Protein AF-A0A392R176-F1 (afdb_monomer_lite)

Structure (mmCIF, N/CA/C/O backbone):
data_AF-A0A392R176-F1
#
_entry.id   AF-A0A392R176-F1
#
loop_
_atom_si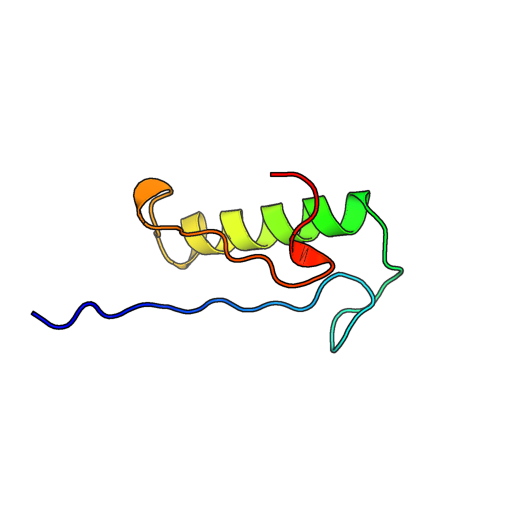te.group_PDB
_atom_site.id
_atom_site.type_symbol
_atom_site.label_atom_id
_atom_site.label_alt_id
_atom_site.label_comp_id
_atom_site.label_asym_id
_atom_site.label_entity_id
_atom_site.label_seq_id
_atom_site.pdbx_PDB_ins_code
_atom_site.Cartn_x
_atom_site.Cartn_y
_atom_site.Cartn_z
_atom_site.occupancy
_atom_site.B_iso_or_equiv
_atom_site.auth_seq_id
_atom_site.auth_comp_id
_atom_site.auth_asym_id
_atom_site.auth_atom_id
_atom_site.pdbx_PDB_model_num
ATOM 1 N N . MET A 1 1 ? -29.176 -11.316 8.306 1.00 40.53 1 MET A N 1
ATOM 2 C CA . MET A 1 1 ? -28.103 -10.310 8.426 1.00 40.53 1 MET A CA 1
ATOM 3 C C . MET A 1 1 ? -27.093 -10.633 7.340 1.00 40.53 1 MET A C 1
ATOM 5 O O . MET A 1 1 ? -26.516 -11.709 7.391 1.00 40.53 1 MET A O 1
ATOM 9 N N . PHE A 1 2 ? -26.992 -9.812 6.297 1.00 47.28 2 PHE A N 1
ATOM 10 C CA . PHE A 1 2 ? -25.960 -9.980 5.272 1.00 47.28 2 PHE A CA 1
ATOM 11 C C . PHE A 1 2 ? -24.758 -9.148 5.715 1.00 47.28 2 PHE A C 1
ATOM 13 O O . PHE A 1 2 ? -24.890 -7.935 5.847 1.00 47.28 2 PHE A O 1
ATOM 20 N N . LEU A 1 3 ? -23.622 -9.788 5.997 1.00 52.50 3 LEU A N 1
ATOM 21 C CA . LEU A 1 3 ? -22.358 -9.071 6.153 1.00 52.50 3 LEU A CA 1
ATOM 22 C C . LEU A 1 3 ? -21.897 -8.653 4.755 1.00 52.50 3 LEU A C 1
ATOM 24 O O . LEU A 1 3 ? -21.490 -9.490 3.945 1.00 52.50 3 LEU A O 1
ATOM 28 N N . GLN A 1 4 ? -22.032 -7.368 4.453 1.00 61.19 4 GLN A N 1
ATOM 29 C CA . GLN A 1 4 ? -21.483 -6.781 3.242 1.00 61.19 4 GLN A CA 1
ATOM 30 C C . GLN A 1 4 ? -19.980 -6.598 3.471 1.00 61.19 4 GLN A C 1
ATOM 32 O O . GLN A 1 4 ? -19.582 -5.815 4.323 1.00 61.19 4 GLN A O 1
ATOM 37 N N . HIS A 1 5 ? -19.160 -7.374 2.763 1.00 68.88 5 HIS A N 1
ATOM 38 C CA . HIS A 1 5 ? -17.704 -7.278 2.847 1.00 68.88 5 HIS A CA 1
ATOM 39 C C . HIS A 1 5 ? -17.195 -6.470 1.655 1.00 68.88 5 HIS A C 1
ATOM 41 O O . HIS A 1 5 ? -17.478 -6.816 0.505 1.00 68.88 5 HIS A O 1
ATOM 47 N N . PHE A 1 6 ? -16.455 -5.400 1.929 1.00 76.62 6 PHE A N 1
ATOM 48 C CA . PHE A 1 6 ? -15.758 -4.620 0.914 1.00 76.62 6 PHE A CA 1
ATOM 49 C C . PHE A 1 6 ? -14.373 -5.229 0.674 1.00 76.62 6 PHE A C 1
ATOM 51 O O . PHE A 1 6 ? -13.642 -5.499 1.623 1.00 76.62 6 PHE A O 1
ATOM 58 N N . VAL A 1 7 ? -14.018 -5.479 -0.590 1.00 80.00 7 VAL A N 1
ATOM 59 C CA . VAL A 1 7 ? -12.707 -6.030 -0.962 1.00 80.00 7 VAL A CA 1
ATOM 60 C C . VAL A 1 7 ? -11.923 -4.952 -1.696 1.00 80.00 7 VAL A C 1
ATOM 62 O O . VAL A 1 7 ? -12.242 -4.629 -2.839 1.00 80.00 7 VAL A O 1
ATOM 65 N N . CYS A 1 8 ? -10.886 -4.423 -1.048 1.00 80.88 8 CYS A N 1
ATOM 66 C CA . CYS A 1 8 ? -9.930 -3.513 -1.669 1.00 80.88 8 CYS A CA 1
ATOM 67 C C . CYS A 1 8 ? -8.729 -4.314 -2.192 1.00 80.88 8 CYS A C 1
ATOM 69 O O . CYS A 1 8 ? -8.120 -5.086 -1.450 1.00 80.88 8 CYS A O 1
ATOM 71 N N . ARG A 1 9 ? -8.405 -4.164 -3.479 1.00 82.69 9 ARG A N 1
ATOM 72 C CA . ARG A 1 9 ? -7.242 -4.790 -4.121 1.00 82.69 9 ARG A CA 1
ATOM 73 C C . ARG A 1 9 ? -6.454 -3.710 -4.847 1.00 82.69 9 ARG A C 1
ATOM 75 O O . ARG A 1 9 ? -7.046 -2.888 -5.539 1.00 82.69 9 ARG A O 1
ATOM 82 N N . TYR A 1 10 ? -5.139 -3.759 -4.718 1.00 80.50 10 TYR A N 1
ATOM 83 C CA . TYR A 1 10 ? -4.219 -2.827 -5.352 1.00 80.50 10 TYR A CA 1
ATOM 84 C C . TYR A 1 10 ? -3.025 -3.578 -5.942 1.00 80.50 10 TYR A C 1
ATOM 86 O O . TYR A 1 10 ? -2.714 -4.696 -5.523 1.00 80.50 10 TYR A O 1
ATOM 94 N N . ASP A 1 11 ? -2.383 -2.960 -6.930 1.00 82.81 11 ASP A N 1
ATOM 95 C CA . ASP A 1 11 ? -1.157 -3.465 -7.537 1.00 82.81 11 ASP A CA 1
ATOM 96 C C . ASP A 1 11 ? 0.052 -2.838 -6.834 1.00 82.81 11 ASP A C 1
ATOM 98 O O . ASP A 1 11 ? 0.160 -1.612 -6.761 1.00 82.81 11 ASP A O 1
ATOM 102 N N . TYR A 1 12 ? 0.983 -3.669 -6.359 1.00 80.19 12 TYR A N 1
ATOM 103 C CA . TYR A 1 12 ? 2.252 -3.192 -5.808 1.00 80.19 12 TYR A CA 1
ATOM 104 C C . TYR A 1 12 ? 3.052 -2.395 -6.842 1.00 80.19 12 TYR A C 1
ATOM 106 O O . TYR A 1 12 ? 3.024 -2.688 -8.041 1.00 80.19 12 TYR A O 1
ATOM 114 N N . SER A 1 13 ? 3.840 -1.442 -6.363 1.00 82.94 13 SER A N 1
ATOM 115 C CA . SER A 1 13 ? 4.798 -0.664 -7.138 1.00 82.94 13 SER A CA 1
ATOM 116 C C . SER A 1 13 ? 5.635 -1.549 -8.073 1.00 82.94 13 SER A C 1
ATOM 118 O O . SER A 1 13 ? 6.370 -2.440 -7.638 1.00 82.94 13 SER A O 1
ATOM 120 N N . GLY A 1 14 ? 5.545 -1.289 -9.382 1.00 80.75 14 GLY A N 1
ATOM 121 C CA . GLY A 1 14 ? 6.247 -2.044 -10.426 1.00 80.75 14 GLY A CA 1
ATOM 122 C C . GLY A 1 14 ? 5.548 -3.318 -10.923 1.00 80.75 14 GLY A C 1
ATOM 123 O O . GLY A 1 14 ? 6.143 -4.047 -11.719 1.00 80.75 14 GLY A O 1
ATOM 124 N N . TYR A 1 15 ? 4.312 -3.588 -10.493 1.00 80.31 15 TYR A N 1
ATOM 125 C CA . TYR A 1 15 ? 3.454 -4.663 -11.002 1.00 80.31 15 TYR A CA 1
ATOM 126 C C . TYR A 1 15 ? 2.154 -4.112 -11.599 1.00 80.31 15 TYR A C 1
ATOM 128 O O . TYR A 1 15 ? 1.673 -3.054 -11.208 1.00 80.31 15 TYR A O 1
ATOM 136 N N . GLY A 1 16 ? 1.554 -4.866 -12.527 1.00 83.88 16 GLY A N 1
ATOM 137 C CA . GLY A 1 16 ? 0.232 -4.550 -13.073 1.00 83.88 16 GLY A CA 1
ATOM 138 C C . GLY A 1 16 ? 0.178 -3.167 -13.725 1.00 83.88 16 GLY A C 1
ATOM 139 O O . GLY A 1 16 ? 0.942 -2.890 -14.652 1.00 83.88 16 GLY A O 1
ATOM 140 N N . ALA A 1 17 ? -0.736 -2.317 -13.252 1.00 83.44 17 ALA A N 1
ATOM 141 C CA . ALA A 1 17 ? -0.856 -0.928 -13.703 1.00 83.44 17 ALA A CA 1
ATOM 142 C C . ALA A 1 17 ? 0.077 0.051 -12.959 1.00 83.44 17 ALA A C 1
ATOM 144 O O . ALA A 1 17 ? 0.226 1.197 -13.388 1.00 83.44 17 ALA A O 1
ATOM 145 N N . SER A 1 18 ? 0.714 -0.382 -11.868 1.00 83.19 18 SER A N 1
ATOM 146 C CA . SER A 1 18 ? 1.582 0.452 -11.036 1.00 83.19 18 SER A CA 1
ATOM 147 C C . SER A 1 18 ? 2.983 0.573 -11.641 1.00 83.19 18 SER A C 1
ATOM 149 O O . SER A 1 18 ? 3.697 -0.408 -11.855 1.00 83.19 18 SER A O 1
ATOM 151 N N . THR A 1 19 ? 3.412 1.808 -11.905 1.00 80.75 19 THR A N 1
ATOM 152 C CA . THR A 1 19 ? 4.762 2.105 -12.410 1.00 80.75 19 THR A CA 1
ATOM 153 C C . THR A 1 19 ? 5.814 2.051 -11.298 1.00 80.75 19 THR A C 1
ATOM 155 O O . THR A 1 19 ? 5.481 2.140 -10.122 1.00 80.75 19 THR A O 1
ATOM 158 N N . GLY A 1 20 ? 7.098 1.969 -11.657 1.00 82.19 20 GLY A N 1
ATOM 159 C CA . GLY A 1 20 ? 8.213 1.988 -10.703 1.00 82.19 20 GLY A CA 1
ATOM 160 C C . 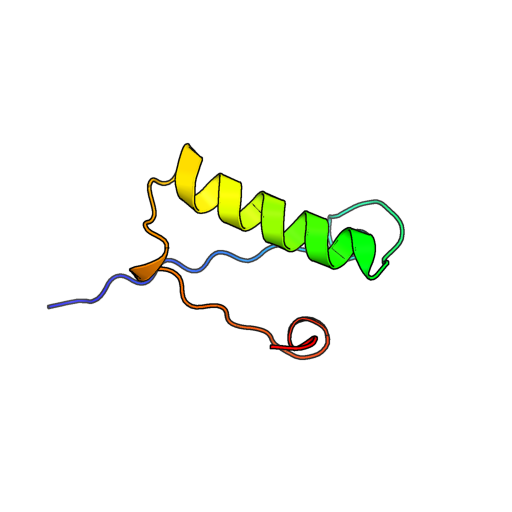GLY A 1 20 ? 9.003 0.682 -10.689 1.00 82.19 20 GLY A C 1
ATOM 161 O O . GLY A 1 20 ? 8.852 -0.158 -11.576 1.00 82.19 20 GLY A O 1
ATOM 162 N N . LYS A 1 21 ? 9.888 0.527 -9.700 1.00 81.19 21 LYS A N 1
ATOM 163 C CA . LYS A 1 21 ? 10.673 -0.696 -9.495 1.00 81.19 21 LYS A CA 1
ATOM 164 C C . LYS A 1 21 ? 10.224 -1.357 -8.191 1.00 81.19 21 LYS A C 1
ATOM 166 O O . LYS A 1 21 ? 10.246 -0.674 -7.168 1.00 81.19 21 LYS A O 1
ATOM 171 N N . PRO A 1 22 ? 9.883 -2.656 -8.199 1.00 79.31 22 PRO A N 1
ATOM 172 C CA . PRO A 1 22 ? 9.485 -3.340 -6.980 1.00 79.31 22 PRO A CA 1
ATOM 173 C C . PRO A 1 22 ? 10.649 -3.368 -5.987 1.00 79.31 22 PRO A C 1
ATOM 175 O O . PRO A 1 22 ? 11.785 -3.707 -6.338 1.00 79.31 22 PRO A O 1
ATOM 178 N N . SER A 1 23 ? 10.363 -2.985 -4.747 1.00 83.56 23 SER A N 1
ATOM 179 C CA . SER A 1 23 ? 11.304 -2.993 -3.630 1.00 83.56 23 SER A CA 1
ATOM 180 C C . SER A 1 23 ? 10.547 -3.194 -2.322 1.00 83.56 23 SER A C 1
ATOM 182 O O . SER A 1 23 ? 9.367 -2.866 -2.246 1.00 83.56 23 SER A O 1
ATOM 184 N N . GLU A 1 24 ? 11.223 -3.696 -1.291 1.00 82.31 24 GLU A N 1
ATOM 185 C CA . GLU A 1 24 ? 10.616 -3.899 0.030 1.00 82.31 24 GLU A CA 1
ATOM 186 C C . GLU A 1 24 ? 10.056 -2.589 0.608 1.00 82.31 24 GLU A C 1
ATOM 188 O O . GLU A 1 24 ? 8.915 -2.538 1.055 1.00 82.31 24 GLU A O 1
ATOM 193 N N . SER A 1 25 ? 10.819 -1.497 0.497 1.00 85.12 25 SER A N 1
ATOM 194 C CA . SER A 1 25 ? 10.372 -0.161 0.901 1.00 85.12 25 SER A CA 1
ATOM 195 C C . SER A 1 25 ? 9.135 0.307 0.139 1.00 85.12 25 SER A C 1
ATOM 197 O O . SER A 1 25 ? 8.270 0.950 0.722 1.00 85.12 25 SER A O 1
ATOM 199 N N . SER A 1 26 ? 9.039 -0.018 -1.154 1.00 82.88 26 SER A N 1
ATOM 200 C CA . SER A 1 26 ? 7.857 0.323 -1.949 1.00 82.88 26 SER A CA 1
ATOM 201 C C . SER A 1 26 ? 6.645 -0.487 -1.502 1.00 82.88 26 SER A C 1
ATOM 203 O O . SER A 1 26 ? 5.575 0.082 -1.371 1.00 82.88 26 SER A O 1
ATOM 205 N N . THR A 1 27 ? 6.818 -1.770 -1.175 1.00 83.44 27 THR A N 1
ATOM 206 C CA . THR A 1 27 ? 5.738 -2.612 -0.644 1.00 83.44 27 THR A CA 1
ATOM 207 C C . THR A 1 27 ? 5.150 -2.045 0.648 1.00 83.44 27 THR A C 1
ATOM 209 O O . THR A 1 27 ? 3.928 -1.985 0.769 1.00 83.44 27 THR A O 1
ATOM 212 N N . TYR A 1 28 ? 5.987 -1.613 1.601 1.00 84.94 28 TYR A N 1
ATOM 213 C CA . TYR A 1 28 ? 5.496 -0.987 2.837 1.00 84.94 28 TYR A CA 1
ATOM 214 C C . TYR A 1 28 ? 4.756 0.324 2.551 1.00 84.94 28 TYR A C 1
ATOM 216 O O . TYR A 1 28 ? 3.654 0.513 3.056 1.00 84.94 28 TYR A O 1
ATOM 224 N N . ALA A 1 29 ? 5.306 1.175 1.680 1.00 86.94 29 ALA A N 1
ATOM 225 C CA . ALA A 1 29 ? 4.655 2.425 1.288 1.00 86.94 29 ALA A CA 1
ATOM 226 C C . ALA A 1 29 ? 3.306 2.191 0.582 1.00 86.94 29 ALA A C 1
ATOM 228 O O . ALA A 1 29 ? 2.347 2.916 0.830 1.00 86.94 29 ALA A O 1
ATOM 229 N N . ASP A 1 30 ? 3.205 1.160 -0.263 1.00 86.50 30 ASP A N 1
ATOM 230 C CA . ASP A 1 30 ? 1.954 0.797 -0.933 1.00 86.50 30 ASP A CA 1
ATOM 231 C C . ASP A 1 30 ? 0.892 0.328 0.084 1.00 86.50 30 ASP A C 1
ATOM 233 O O . ASP A 1 30 ? -0.284 0.659 -0.052 1.00 86.50 30 ASP A O 1
ATOM 237 N N . ILE A 1 31 ? 1.295 -0.433 1.114 1.00 87.06 31 ILE A N 1
ATOM 238 C CA . ILE A 1 31 ? 0.401 -0.870 2.203 1.00 87.06 31 ILE A CA 1
ATOM 239 C C . ILE A 1 31 ? -0.097 0.337 3.007 1.00 87.06 31 ILE A C 1
ATOM 241 O O . ILE A 1 31 ? -1.301 0.451 3.242 1.00 87.06 31 ILE A O 1
ATOM 245 N N . GLU A 1 32 ? 0.806 1.236 3.405 1.00 88.75 32 GLU A N 1
ATOM 246 C CA . GLU A 1 32 ? 0.469 2.447 4.163 1.00 88.75 32 GLU A CA 1
ATOM 247 C C . GLU A 1 32 ? -0.502 3.341 3.387 1.00 88.75 32 GLU A C 1
ATOM 249 O O . GLU A 1 32 ? -1.535 3.731 3.925 1.00 88.75 32 GLU A O 1
ATOM 254 N N . ALA A 1 33 ? -0.245 3.578 2.099 1.00 88.75 33 ALA A N 1
ATOM 255 C CA . ALA A 1 33 ? -1.104 4.416 1.263 1.00 88.75 33 ALA A CA 1
ATOM 256 C C . ALA A 1 33 ? -2.540 3.875 1.152 1.00 88.75 33 ALA A C 1
ATOM 258 O O . ALA A 1 33 ? -3.507 4.638 1.142 1.00 88.75 33 ALA A O 1
ATOM 259 N N .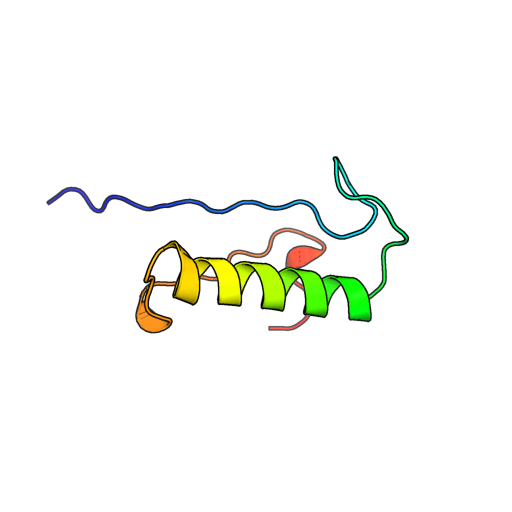 ILE A 1 34 ? -2.703 2.552 1.077 1.00 88.50 34 ILE A N 1
ATOM 260 C CA . ILE A 1 34 ? -4.027 1.921 1.019 1.00 88.50 34 ILE A CA 1
ATOM 261 C C . ILE A 1 34 ? -4.724 1.987 2.370 1.00 88.50 34 ILE A C 1
ATOM 263 O O . ILE A 1 34 ? -5.925 2.252 2.414 1.00 88.50 34 ILE A O 1
ATOM 267 N N . TYR A 1 35 ? -3.990 1.772 3.459 1.00 87.19 35 TYR A N 1
ATOM 268 C CA . TYR A 1 35 ? -4.535 1.897 4.803 1.00 87.19 35 TYR A CA 1
ATOM 269 C C . TYR A 1 35 ? -5.029 3.325 5.075 1.00 87.19 35 TYR A C 1
ATOM 271 O O . TYR A 1 35 ? -6.185 3.505 5.457 1.00 87.19 35 TYR A O 1
ATOM 279 N N . GLU A 1 36 ? -4.213 4.337 4.771 1.00 89.44 36 GLU A N 1
ATOM 280 C CA . GLU A 1 36 ? -4.607 5.745 4.887 1.00 89.44 36 GLU A CA 1
ATOM 281 C C . GLU A 1 36 ? -5.823 6.065 4.014 1.00 89.44 36 GLU A C 1
ATOM 283 O 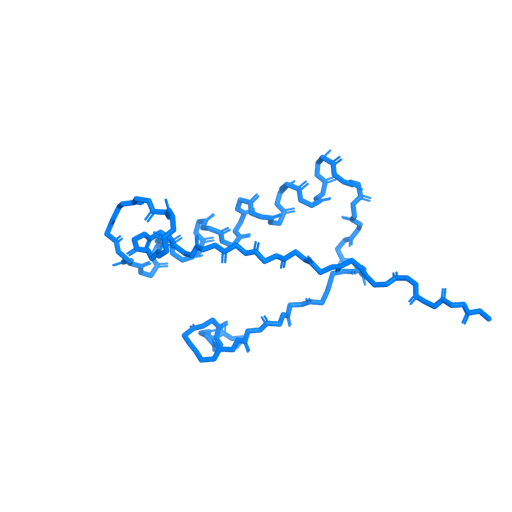O . GLU A 1 36 ? -6.734 6.756 4.459 1.00 89.44 36 GLU A O 1
ATOM 288 N N . CYS A 1 37 ? -5.892 5.538 2.788 1.00 88.50 37 CYS A N 1
ATOM 289 C CA . CYS A 1 37 ? -7.052 5.723 1.916 1.00 88.50 37 CYS A CA 1
ATOM 290 C C . CYS A 1 37 ? -8.331 5.121 2.523 1.00 88.50 37 CYS A C 1
ATOM 292 O O . CYS A 1 37 ? -9.383 5.760 2.502 1.00 88.50 37 CYS A O 1
ATOM 294 N N . LEU A 1 38 ? -8.254 3.914 3.092 1.00 88.12 38 LEU A N 1
ATOM 295 C CA . LEU A 1 38 ? -9.393 3.264 3.749 1.00 88.12 38 LEU A CA 1
ATOM 296 C C . LEU A 1 38 ? -9.886 4.059 4.963 1.00 88.12 38 LEU A C 1
ATOM 298 O O . LEU A 1 38 ? -11.095 4.208 5.142 1.00 88.12 38 LEU A O 1
ATOM 302 N N . GLU A 1 39 ? -8.971 4.607 5.758 1.00 89.19 39 GLU A N 1
ATOM 303 C CA . GLU A 1 39 ? -9.314 5.420 6.926 1.00 89.19 39 GLU A CA 1
ATOM 304 C C . GLU A 1 39 ? -9.879 6.793 6.523 1.00 89.19 39 GLU A C 1
ATOM 306 O O . GLU A 1 39 ? -10.934 7.202 7.007 1.00 89.19 39 GLU A O 1
ATOM 311 N N . THR A 1 40 ? -9.212 7.503 5.610 1.00 90.50 40 THR A N 1
ATOM 312 C CA . THR A 1 40 ? -9.515 8.912 5.300 1.00 90.50 40 THR A CA 1
ATOM 313 C C . THR A 1 40 ? -10.650 9.093 4.296 1.00 90.50 40 THR A C 1
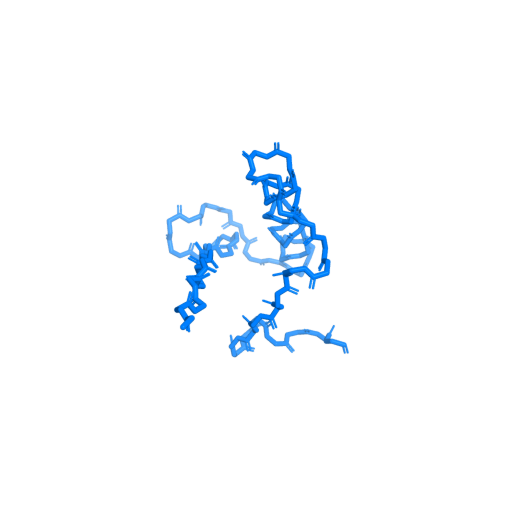ATOM 315 O O . THR A 1 40 ? -11.525 9.931 4.512 1.00 90.50 40 THR A O 1
ATOM 318 N N . GLU A 1 41 ? -10.671 8.307 3.218 1.00 90.38 41 GLU A N 1
ATOM 319 C CA . GLU A 1 41 ? -11.650 8.448 2.131 1.00 90.38 41 GLU A CA 1
ATOM 320 C C . GLU A 1 41 ? -12.897 7.591 2.372 1.00 90.38 41 GLU A C 1
ATOM 322 O O . GLU A 1 41 ? -14.009 7.981 2.011 1.00 90.38 41 GLU A O 1
ATOM 327 N N . TYR A 1 42 ? -12.723 6.419 2.994 1.00 86.56 42 TYR A N 1
ATOM 328 C CA . TYR A 1 42 ? -13.810 5.461 3.217 1.00 86.56 42 TYR A CA 1
ATOM 329 C C . TYR A 1 42 ? -14.283 5.386 4.673 1.00 86.56 42 TYR A C 1
ATOM 331 O O . TYR A 1 42 ? -15.318 4.767 4.928 1.00 86.56 42 TYR A O 1
ATOM 339 N N . GLY A 1 43 ? -13.585 6.028 5.618 1.00 88.25 43 GLY A N 1
ATOM 340 C CA . GLY A 1 43 ? -13.977 6.057 7.030 1.00 88.25 43 GLY A CA 1
ATOM 341 C C . GLY A 1 43 ? -13.970 4.681 7.702 1.00 88.25 43 GLY A C 1
ATOM 342 O O . GLY A 1 43 ? -14.739 4.465 8.638 1.00 88.25 43 GLY A O 1
ATOM 343 N N . VAL A 1 44 ? -13.173 3.735 7.195 1.00 87.00 44 VAL A N 1
ATOM 344 C CA . VAL A 1 44 ? -13.097 2.368 7.723 1.00 87.00 44 VAL A CA 1
ATOM 345 C C . VAL A 1 44 ? -12.202 2.362 8.960 1.00 87.00 44 VAL A C 1
ATOM 347 O O . VAL A 1 44 ? -11.033 2.734 8.882 1.00 87.00 44 VAL A O 1
ATOM 350 N N . GLY A 1 45 ? -12.755 1.933 10.097 1.00 84.25 45 GLY A N 1
ATOM 351 C CA . GLY A 1 45 ? -11.999 1.758 11.336 1.00 84.25 45 GLY A CA 1
ATOM 352 C C . GLY A 1 45 ? -11.009 0.600 11.229 1.00 84.25 45 GLY A C 1
ATOM 353 O O . GLY A 1 45 ? -11.261 -0.388 10.537 1.00 84.25 45 GLY A O 1
ATOM 354 N N . GLN A 1 46 ? -9.881 0.699 11.930 1.00 81.69 46 GLN A N 1
ATOM 355 C CA . GLN A 1 46 ? -8.836 -0.327 11.910 1.00 81.69 46 GLN A CA 1
ATOM 356 C C . GLN A 1 46 ? -9.363 -1.708 12.327 1.00 81.69 46 GLN A C 1
ATOM 358 O O . GLN A 1 46 ? -8.928 -2.729 11.796 1.00 81.69 46 GLN A O 1
ATOM 363 N N . GLU A 1 47 ? -10.314 -1.743 13.261 1.00 85.00 47 GLU A N 1
ATOM 364 C CA . GLU A 1 47 ? -10.968 -2.953 13.759 1.00 85.00 47 GLU A CA 1
ATOM 365 C C . GLU A 1 47 ? -11.793 -3.700 12.701 1.00 85.00 47 GLU A C 1
ATOM 367 O O . GLU A 1 47 ? -12.041 -4.897 12.856 1.00 85.00 47 GLU A O 1
ATOM 372 N N . ASP A 1 48 ? -12.176 -3.016 11.622 1.00 84.44 48 ASP A N 1
ATOM 373 C CA . ASP A 1 48 ? -12.981 -3.555 10.525 1.00 84.44 48 ASP A CA 1
ATOM 374 C C . ASP A 1 48 ? -12.123 -3.966 9.312 1.00 84.44 48 ASP A C 1
ATOM 376 O O . ASP A 1 48 ? -12.645 -4.466 8.309 1.00 84.44 48 ASP A O 1
ATOM 380 N N . VAL A 1 49 ? -10.795 -3.793 9.386 1.00 83.12 49 VAL A N 1
ATOM 381 C CA . VAL A 1 49 ? -9.853 -4.156 8.319 1.00 83.12 49 VAL A CA 1
ATOM 382 C C . VAL A 1 49 ? -9.247 -5.532 8.581 1.00 83.12 49 VAL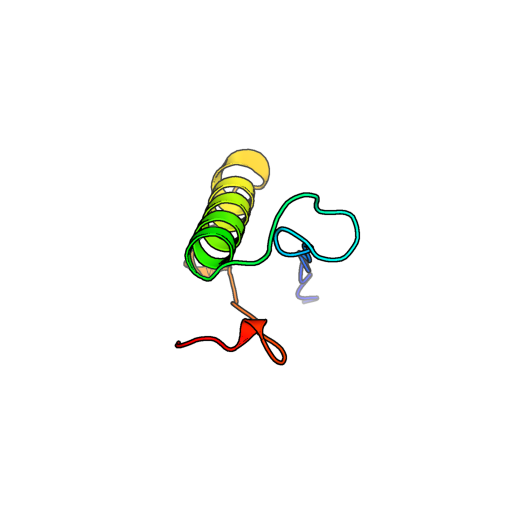 A C 1
ATOM 384 O O . VAL A 1 49 ? -8.561 -5.765 9.574 1.00 83.12 49 VAL A O 1
ATOM 387 N N . ILE A 1 50 ? -9.426 -6.449 7.629 1.00 83.94 50 ILE A N 1
ATOM 388 C CA . ILE A 1 50 ? -8.730 -7.740 7.615 1.00 83.94 50 ILE A CA 1
ATOM 389 C C . ILE A 1 50 ? -7.659 -7.703 6.529 1.00 83.94 50 ILE A C 1
ATOM 391 O O . ILE A 1 50 ? -7.967 -7.587 5.341 1.00 83.94 50 ILE A O 1
ATOM 395 N N . LEU A 1 51 ? -6.397 -7.850 6.932 1.00 80.50 51 LEU A N 1
ATOM 396 C CA . LEU A 1 51 ? -5.285 -7.982 5.996 1.00 80.50 51 LEU A CA 1
ATOM 397 C C . LEU A 1 51 ? -5.281 -9.386 5.385 1.00 80.50 51 LEU A C 1
ATOM 399 O O . LEU A 1 51 ? -5.200 -10.393 6.090 1.00 80.50 51 LEU A O 1
ATOM 403 N N . TYR A 1 52 ? -5.354 -9.449 4.056 1.00 79.12 52 TYR A N 1
ATOM 404 C CA . TYR A 1 52 ? -5.282 -10.693 3.298 1.00 79.12 52 TYR A CA 1
ATOM 405 C C . TYR A 1 52 ? -4.113 -10.648 2.312 1.00 79.12 52 TYR A C 1
ATOM 407 O O . TYR A 1 52 ? -4.204 -10.055 1.237 1.00 79.12 52 TYR A O 1
ATOM 415 N N . GLY A 1 53 ? -3.011 -11.296 2.683 1.00 75.69 53 GLY A N 1
ATOM 416 C CA . GLY A 1 53 ? -1.833 -11.462 1.837 1.00 75.69 53 GLY A CA 1
ATOM 417 C C . GLY A 1 53 ? -1.834 -12.808 1.114 1.00 75.69 53 GLY A C 1
ATOM 418 O O . GLY A 1 53 ? -1.955 -13.855 1.748 1.00 75.69 53 GLY A O 1
ATOM 419 N N . GLN A 1 54 ? -1.646 -12.804 -0.209 1.00 68.44 54 GLN A N 1
ATOM 420 C CA . GLN A 1 54 ? -1.398 -14.018 -0.995 1.00 68.44 54 GLN A CA 1
ATOM 421 C C . GLN A 1 54 ? -0.013 -13.941 -1.655 1.00 68.44 54 GLN A C 1
ATOM 423 O O . GLN A 1 54 ? 0.335 -12.943 -2.285 1.00 68.44 54 GLN A O 1
ATOM 428 N N . SER A 1 55 ? 0.769 -15.021 -1.566 1.00 68.62 55 SER A N 1
ATOM 429 C CA . SER A 1 55 ? 2.105 -15.128 -2.173 1.00 68.62 55 SER A CA 1
ATOM 430 C C . SER A 1 55 ? 3.079 -14.047 -1.675 1.00 68.62 55 SER A C 1
ATOM 432 O O . SER A 1 55 ? 3.437 -14.062 -0.509 1.00 68.62 55 SER A O 1
ATOM 434 N N . VAL A 1 56 ? 3.533 -13.107 -2.516 1.00 60.12 56 VAL A N 1
ATOM 435 C CA . VAL A 1 56 ? 4.494 -12.057 -2.102 1.00 60.12 56 VAL A CA 1
ATOM 436 C C . VAL A 1 56 ? 3.885 -11.106 -1.065 1.00 60.12 56 VAL A C 1
ATOM 438 O O . VAL A 1 56 ? 4.599 -10.589 -0.212 1.00 60.12 56 VAL A O 1
ATOM 441 N N . GLY A 1 57 ? 2.560 -10.937 -1.084 1.00 57.66 57 GLY A N 1
ATOM 442 C CA . GLY A 1 57 ? 1.838 -10.144 -0.091 1.00 57.66 57 GLY A CA 1
ATOM 443 C C . GLY A 1 57 ? 1.740 -10.793 1.292 1.00 57.66 57 GLY A C 1
ATOM 444 O O . GLY A 1 57 ? 1.167 -10.183 2.183 1.00 57.66 57 GLY A O 1
ATOM 445 N N . SER A 1 58 ? 2.268 -12.011 1.493 1.00 58.88 58 SER A N 1
ATOM 446 C CA . SER A 1 58 ? 2.398 -12.632 2.822 1.00 58.88 58 SER A CA 1
ATOM 447 C C . SER A 1 58 ? 3.752 -12.345 3.493 1.00 58.88 58 SER A C 1
ATOM 449 O O . SER A 1 58 ? 4.150 -13.090 4.389 1.00 58.88 58 SER A O 1
ATOM 451 N N . GLY A 1 59 ? 4.500 -11.336 3.019 1.00 58.94 59 GLY A N 1
ATOM 452 C CA . GLY A 1 59 ? 5.684 -10.806 3.713 1.00 58.94 59 GLY A CA 1
ATOM 453 C C . GLY A 1 59 ? 5.361 -10.436 5.170 1.00 58.94 59 GLY A C 1
ATOM 454 O O . GLY A 1 59 ? 4.194 -10.208 5.478 1.00 58.94 59 GLY A O 1
ATOM 455 N N . PRO A 1 60 ? 6.362 -10.464 6.068 1.00 44.62 60 PRO A N 1
ATOM 456 C CA . PRO A 1 60 ? 6.212 -10.918 7.448 1.00 44.62 60 PRO A CA 1
ATOM 457 C C . PRO A 1 60 ? 5.095 -10.187 8.199 1.00 44.62 60 PRO A C 1
ATOM 459 O O . PRO A 1 60 ? 5.207 -9.003 8.502 1.00 44.62 60 PRO A O 1
ATOM 462 N N . THR A 1 61 ? 4.035 -10.942 8.495 1.00 48.22 61 THR A N 1
ATOM 463 C CA . THR A 1 61 ? 3.132 -10.721 9.636 1.00 48.22 61 THR A CA 1
ATOM 464 C C . THR A 1 61 ? 3.865 -10.831 10.960 1.00 48.22 61 THR A C 1
ATOM 466 O O . THR A 1 61 ? 4.752 -11.715 11.051 1.00 48.22 61 THR A O 1
#

InterPro domains:
  IPR029058 Alpha/Beta hydrolase fold [G3DSA:3.40.50.1820] (3-61)
  IPR029058 Alpha/Beta hydrolase fold [SSF53474] (6-59)

pLDDT: mean 78.18, std 12.39, range [40.53, 90.5]

Organism: NCBI:txid97028

Secondary structure (DSSP, 8-state):
------------TTSTT--S---HHHHHHHHHHHHHHHHHTT---GGG------GGGG---

Foldseek 3Di:
DDDDDDDDDDAFAVDDPHDDDDDPVSLVVVVVVVVCCCCPVVVDDPVNDDQDADDVRPPPD

Radius of gyration: 12.9 Å; chains: 1; bounding box: 39×24×28 Å

Sequence (61 aa):
MFLQHFVCRYDYSGYGASTGKPSESSTYADIEAIYECLETEYGVGQEDVILYGQSVGSGPT